Protein AF-A0A961NK69-F1 (afdb_monomer_lite)

pLDDT: mean 87.43, std 10.35, range [49.81, 98.19]

Secondary structure (DSSP, 8-state):
-HHHHHHHHHHHH-GGGGSPPP-HHHHHHHHHHHHHH-TT-TTS-GGGSPPPPHHHHHHHHHHHHHHHHHHHHHHHHHHHHHHH--TTSPPPPPPSS-SS-HHHHHHHHHHHHHHHHHHHHHHHHHHTTT-S-TTTHHHHHHHHHHHHHHHHHHHHHHHTSPP-

Foldseek 3Di:
DVPVVVVVVVCVVCVVVPPPPDDPVVVLVLLLVLCVVPVLQPPRDCVNHDDDDPVVVVLVVVLVVLLVVVVVVVVVQVVQQVVVDDVPDDTDDDDPDDPRALVSLLSPLVVVLSNLVSVLSVLVSCVVVVVDDPVCVVVSVVSNVVSVVVSVVSVVVSVPRDDD

Sequence (164 aa):
MNDLETREQVQNLWPDV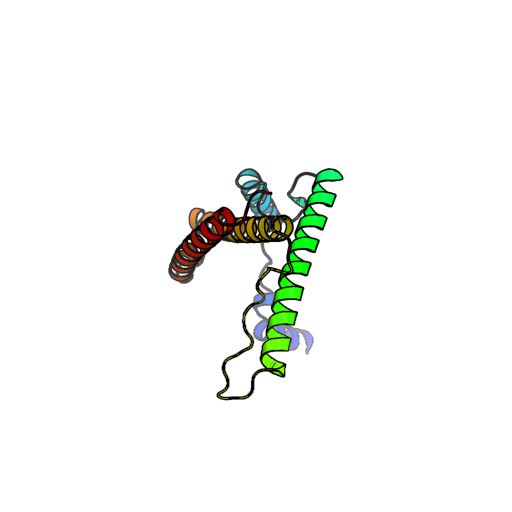FEPGPDREAVRRQWQEFARDYPDNIYIPSQYLPELSESEINERRQVLDAVGDVHTEIANRRARARKEGEPGTPGPDAPAESPVSPETQRRYFQYRIRELQSRIELVEYALARDQLDPDQIPAAEAELEDWRREMAELEAVAAEIPAE

Radius of gyration: 23.11 Å; chains: 1; bounding box: 75×35×55 Å

Structure (mmCIF, N/CA/C/O backbone):
data_AF-A0A961NK69-F1
#
_entry.id   AF-A0A961NK69-F1
#
loop_
_atom_site.group_PDB
_atom_site.id
_atom_site.type_symbol
_atom_site.label_atom_id
_atom_site.label_alt_id
_atom_site.label_comp_id
_atom_site.label_asym_id
_atom_site.label_entity_id
_atom_site.label_seq_id
_atom_site.pdbx_PDB_ins_code
_atom_site.Cartn_x
_atom_site.Cartn_y
_atom_site.Cartn_z
_atom_site.occupancy
_atom_site.B_iso_or_equiv
_atom_site.auth_seq_id
_atom_site.auth_comp_id
_atom_site.auth_asym_id
_atom_site.auth_atom_id
_atom_site.pdbx_PDB_model_num
ATOM 1 N N . MET A 1 1 ? -49.161 18.471 6.367 1.00 49.81 1 MET A N 1
ATOM 2 C CA . MET A 1 1 ? -49.282 17.009 6.549 1.00 49.81 1 MET A CA 1
ATOM 3 C C . MET A 1 1 ? -48.270 16.213 5.710 1.00 49.81 1 MET A C 1
ATOM 5 O O . MET A 1 1 ? -48.063 15.064 6.046 1.00 49.81 1 MET A O 1
ATOM 9 N N . ASN A 1 2 ? -47.570 16.809 4.726 1.00 58.09 2 ASN A N 1
ATOM 10 C CA . ASN A 1 2 ? -46.653 16.091 3.812 1.00 58.09 2 ASN A CA 1
ATOM 11 C C . ASN A 1 2 ? -45.200 15.896 4.302 1.00 58.09 2 ASN A C 1
ATOM 13 O O . ASN A 1 2 ? -44.466 15.108 3.713 1.00 58.09 2 ASN A O 1
ATOM 17 N N . ASP A 1 3 ? -44.757 16.596 5.350 1.00 59.81 3 ASP A N 1
ATOM 18 C CA . ASP A 1 3 ? -43.350 16.531 5.793 1.00 59.81 3 ASP A CA 1
ATOM 19 C C . ASP A 1 3 ? -42.984 15.204 6.471 1.00 59.81 3 ASP A C 1
ATOM 21 O O . ASP A 1 3 ? -41.867 14.722 6.314 1.00 59.81 3 ASP A O 1
ATOM 25 N N . LEU A 1 4 ? -43.920 14.595 7.208 1.00 60.72 4 LEU A N 1
ATOM 26 C CA . LEU A 1 4 ? -43.697 13.319 7.904 1.00 60.72 4 LEU A CA 1
ATOM 27 C C . LEU A 1 4 ? -43.595 12.148 6.919 1.00 60.72 4 LEU A C 1
ATOM 29 O O . LEU A 1 4 ? -42.671 11.349 7.018 1.00 60.72 4 LEU A O 1
ATOM 33 N N . GLU A 1 5 ? -44.475 12.120 5.918 1.00 65.50 5 GLU A N 1
ATOM 34 C CA . GLU A 1 5 ? -44.508 11.091 4.869 1.00 65.50 5 GLU A CA 1
ATOM 35 C C . GLU A 1 5 ? -43.249 11.143 3.983 1.00 65.50 5 GLU A C 1
ATOM 37 O O . GLU A 1 5 ? -42.678 10.116 3.625 1.00 65.50 5 GLU A O 1
ATOM 42 N N . THR A 1 6 ? -42.750 12.354 3.706 1.00 71.81 6 THR A N 1
ATOM 43 C CA . THR A 1 6 ? -41.495 12.556 2.963 1.00 71.81 6 THR A CA 1
ATOM 44 C C . THR A 1 6 ? -40.288 12.084 3.777 1.00 71.81 6 THR A C 1
ATOM 46 O O . THR A 1 6 ? -39.370 11.478 3.231 1.00 71.81 6 THR A O 1
ATOM 49 N N . ARG A 1 7 ? -40.280 12.317 5.096 1.00 69.62 7 ARG A N 1
ATOM 50 C CA . ARG A 1 7 ? -39.181 11.899 5.978 1.00 69.62 7 ARG A CA 1
ATOM 51 C C . ARG A 1 7 ? -39.091 10.380 6.104 1.00 69.62 7 ARG A C 1
ATOM 53 O O . ARG A 1 7 ? -37.993 9.842 6.025 1.00 69.62 7 ARG A O 1
ATOM 60 N N . GLU A 1 8 ? -40.230 9.704 6.236 1.00 74.81 8 GLU A N 1
ATOM 61 C CA . GLU A 1 8 ? -40.302 8.238 6.263 1.00 74.81 8 GLU A CA 1
ATOM 62 C C . GLU A 1 8 ? -39.889 7.621 4.918 1.00 74.81 8 GLU A C 1
ATOM 64 O O . GLU A 1 8 ? -39.166 6.628 4.890 1.00 74.81 8 GLU A O 1
ATOM 69 N N . GLN A 1 9 ? -40.263 8.235 3.790 1.00 74.88 9 GLN A N 1
ATOM 70 C CA . GLN A 1 9 ? -39.800 7.795 2.468 1.00 74.88 9 GLN A CA 1
ATOM 71 C C . GLN A 1 9 ? -38.287 7.960 2.292 1.00 74.88 9 GLN A C 1
ATOM 73 O O . GLN A 1 9 ? -37.631 7.050 1.792 1.00 74.88 9 GLN A O 1
ATOM 78 N N . VAL A 1 10 ? -37.716 9.083 2.731 1.00 77.25 10 VAL A N 1
ATOM 79 C CA . VAL A 1 10 ? -36.263 9.309 2.682 1.00 77.25 10 VAL A CA 1
ATOM 80 C C . VAL A 1 10 ? -35.528 8.329 3.603 1.00 77.25 10 VAL A C 1
ATOM 82 O O . VAL A 1 10 ? -34.489 7.805 3.217 1.00 77.25 10 VAL A O 1
ATOM 85 N N . GLN A 1 11 ? -36.082 8.022 4.777 1.00 76.38 11 GLN A N 1
ATOM 86 C CA . GLN A 1 11 ? -35.496 7.061 5.712 1.00 76.38 11 GLN A CA 1
ATOM 87 C C . GLN A 1 11 ? -35.554 5.615 5.197 1.00 76.38 11 GLN A C 1
ATOM 89 O O . GLN A 1 11 ? -34.621 4.856 5.423 1.00 76.38 11 GLN A O 1
ATOM 94 N N . ASN A 1 12 ? -36.593 5.248 4.442 1.00 81.69 12 ASN A N 1
ATOM 95 C CA . ASN A 1 12 ? -36.672 3.941 3.780 1.00 81.69 12 ASN A CA 1
ATOM 96 C C . ASN A 1 12 ? -35.731 3.817 2.572 1.00 81.69 12 ASN A C 1
ATOM 98 O O . ASN A 1 12 ? -35.278 2.719 2.263 1.00 81.69 12 ASN A O 1
ATOM 102 N N . LEU A 1 13 ? -35.467 4.920 1.864 1.00 84.06 13 LEU A N 1
ATOM 103 C CA . LEU A 1 13 ? -34.598 4.932 0.681 1.00 84.06 13 LEU A CA 1
ATOM 104 C C . LEU A 1 13 ? -33.109 5.044 1.033 1.00 84.06 13 LEU A C 1
ATOM 106 O O . LEU A 1 13 ? -32.275 4.548 0.280 1.00 84.06 13 LEU A O 1
ATOM 110 N N . TRP A 1 14 ? -32.783 5.678 2.162 1.00 82.94 14 TRP A N 1
ATOM 111 C CA . TRP A 1 14 ? -31.413 5.861 2.647 1.00 82.94 14 TRP A CA 1
ATOM 112 C C . TRP A 1 14 ? -31.314 5.612 4.158 1.00 82.94 14 TRP A C 1
ATOM 114 O O . TRP A 1 14 ? -30.996 6.547 4.899 1.00 82.94 14 TRP A O 1
ATOM 124 N N . PRO A 1 15 ? -31.591 4.385 4.636 1.00 77.56 15 PRO A N 1
ATOM 125 C CA . PRO A 1 15 ? -31.556 4.070 6.066 1.00 77.56 15 PRO A CA 1
ATOM 126 C C . PRO A 1 15 ? -30.192 4.398 6.694 1.00 77.56 15 PRO A C 1
ATOM 128 O O . PRO A 1 15 ? -30.145 5.010 7.761 1.00 77.56 15 PRO A O 1
ATOM 131 N N . ASP A 1 16 ? -29.108 4.134 5.964 1.00 76.06 16 ASP A N 1
ATOM 132 C CA . ASP A 1 16 ? -27.719 4.322 6.406 1.00 76.06 16 ASP A CA 1
ATOM 133 C C . ASP A 1 16 ? -27.358 5.793 6.691 1.00 76.06 16 ASP A C 1
ATOM 135 O O . ASP A 1 16 ? -26.498 6.090 7.512 1.00 76.06 16 ASP A O 1
ATOM 139 N N . VAL A 1 17 ? -28.035 6.756 6.050 1.00 77.06 17 VAL A N 1
ATOM 140 C CA . VAL A 1 17 ? -27.798 8.198 6.284 1.00 77.06 17 VAL A CA 1
ATOM 141 C C . VAL A 1 17 ? -28.298 8.632 7.666 1.00 77.06 17 VAL A C 1
ATOM 143 O O . VAL A 1 17 ? -27.847 9.644 8.207 1.00 77.06 17 VAL A O 1
ATOM 146 N N . PHE A 1 18 ? -29.241 7.879 8.232 1.00 74.44 18 PHE A N 1
ATOM 147 C CA . PHE A 1 18 ? -29.818 8.140 9.547 1.00 74.44 18 PHE A CA 1
ATOM 148 C C . PHE A 1 18 ? -29.202 7.280 10.646 1.00 74.44 18 PHE A C 1
ATOM 150 O O . PHE A 1 18 ? -29.525 7.495 11.819 1.00 74.44 18 PHE A O 1
ATOM 157 N N . GLU A 1 19 ? -28.321 6.341 10.300 1.00 77.50 19 GLU A N 1
ATOM 158 C CA . GLU A 1 19 ? -27.529 5.649 11.301 1.00 77.50 19 GLU A CA 1
ATOM 159 C C . GLU A 1 19 ? -26.619 6.654 12.018 1.00 77.50 19 GLU A C 1
ATOM 161 O O . GLU A 1 19 ? -26.057 7.567 11.397 1.00 77.50 19 GLU A O 1
ATOM 166 N N . PRO A 1 20 ? -26.491 6.552 13.352 1.00 74.25 20 PRO A N 1
ATOM 167 C CA . PRO A 1 20 ? -25.547 7.380 14.072 1.00 74.25 20 PRO A CA 1
ATOM 168 C C . PRO A 1 20 ? -24.151 7.103 13.517 1.00 74.25 20 PRO A C 1
ATOM 170 O O . PRO A 1 20 ? -23.647 5.986 13.599 1.00 74.25 20 PRO A O 1
ATOM 173 N N . GLY A 1 21 ? -23.533 8.140 12.948 1.00 72.69 21 GLY A N 1
ATOM 174 C CA . GLY A 1 21 ? -22.164 8.046 12.459 1.00 72.69 21 GLY A CA 1
ATOM 175 C C . GLY A 1 21 ? -21.208 7.564 13.558 1.00 72.69 21 GLY A C 1
ATOM 176 O O . GLY A 1 21 ? -21.497 7.727 14.749 1.00 72.69 21 GLY A O 1
ATOM 177 N N . PRO A 1 22 ? -20.054 6.998 13.177 1.00 80.19 22 PRO A N 1
ATOM 178 C CA . PRO A 1 22 ? -19.122 6.409 14.129 1.00 80.19 22 PRO A CA 1
ATOM 179 C C . PRO A 1 22 ? -18.682 7.428 15.189 1.00 80.19 22 PRO A C 1
ATOM 181 O O . PRO A 1 22 ? -18.516 8.620 14.897 1.00 80.19 22 PRO A O 1
ATOM 184 N N . ASP A 1 23 ? -18.467 6.957 16.423 1.00 89.12 23 ASP A N 1
ATOM 185 C CA . ASP A 1 23 ? -17.942 7.790 17.508 1.00 89.12 23 ASP A CA 1
ATOM 186 C C . ASP A 1 23 ? -16.574 8.353 17.104 1.00 89.12 23 ASP A C 1
ATOM 188 O O . ASP A 1 23 ? -15.562 7.649 17.058 1.00 89.12 23 ASP A O 1
ATOM 192 N N . ARG A 1 24 ? -16.546 9.659 16.826 1.00 89.50 24 ARG A N 1
ATOM 193 C CA . ARG A 1 24 ? -15.349 10.373 16.370 1.00 89.50 24 ARG A CA 1
ATOM 194 C C . ARG A 1 24 ? -14.195 10.264 17.360 1.00 89.50 24 ARG A C 1
ATOM 196 O O . ARG A 1 24 ? -13.041 10.263 16.933 1.00 89.50 24 ARG A O 1
ATOM 203 N N . GLU A 1 25 ? -14.480 10.193 18.660 1.00 91.81 25 GLU A N 1
ATOM 204 C CA . GLU A 1 25 ? -13.433 10.059 19.669 1.00 91.81 25 GLU A CA 1
ATOM 205 C C . GLU A 1 25 ? -12.873 8.636 19.692 1.00 91.81 25 GLU A C 1
ATOM 207 O O . GLU A 1 25 ? -11.665 8.456 19.823 1.00 91.81 25 GLU A O 1
ATOM 212 N N . ALA A 1 26 ? -13.723 7.622 19.507 1.00 90.88 26 ALA A N 1
ATOM 213 C CA . ALA A 1 26 ? -13.272 6.242 19.350 1.00 90.88 26 ALA A CA 1
ATOM 214 C C . ALA A 1 26 ? -12.390 6.075 18.108 1.00 90.88 26 ALA A C 1
ATOM 216 O O . ALA A 1 26 ? -11.292 5.535 18.221 1.00 90.88 26 ALA A O 1
ATOM 217 N N . VAL A 1 27 ? -12.814 6.627 16.967 1.00 90.94 27 VAL A N 1
ATOM 218 C CA . VAL A 1 27 ? -12.027 6.618 15.723 1.00 90.94 27 VAL A CA 1
ATOM 219 C C . VAL A 1 27 ? -10.682 7.319 15.923 1.00 90.94 27 VAL A C 1
ATOM 221 O O . VAL A 1 27 ? -9.646 6.796 15.523 1.00 90.94 27 VAL A O 1
ATOM 224 N N . ARG A 1 28 ? -10.660 8.479 16.595 1.00 93.62 28 ARG A N 1
ATOM 225 C CA . ARG A 1 28 ? -9.404 9.172 16.928 1.00 93.62 28 ARG A CA 1
ATOM 226 C C . ARG A 1 28 ? -8.472 8.290 17.758 1.00 93.62 28 ARG A C 1
ATOM 228 O O . ARG A 1 28 ? -7.288 8.220 17.442 1.00 93.62 28 ARG A O 1
ATOM 235 N N . ARG A 1 29 ? -8.981 7.648 18.814 1.00 93.69 29 ARG A N 1
ATOM 236 C CA . ARG A 1 29 ? -8.170 6.785 19.687 1.00 93.69 29 ARG A CA 1
ATOM 237 C C . ARG A 1 29 ? -7.586 5.600 18.923 1.00 93.69 29 ARG A C 1
ATOM 239 O O . ARG A 1 29 ? -6.409 5.314 19.102 1.00 93.69 29 ARG A O 1
ATOM 246 N N . GLN A 1 30 ? -8.374 4.966 18.056 1.00 93.88 30 GLN A N 1
ATOM 247 C CA . GLN A 1 30 ? -7.904 3.862 17.215 1.00 93.88 30 GLN A CA 1
ATOM 248 C C . GLN A 1 30 ? -6.771 4.308 16.292 1.00 93.88 30 GLN A C 1
ATOM 250 O O . GLN A 1 30 ? -5.729 3.666 16.259 1.00 93.88 30 GLN A O 1
ATOM 255 N N . TRP A 1 31 ? -6.917 5.453 15.616 1.00 95.31 31 TRP A N 1
ATOM 256 C CA . TRP A 1 31 ? -5.842 5.981 14.774 1.00 95.31 31 TRP A CA 1
ATOM 257 C C . TRP A 1 31 ? -4.575 6.323 15.558 1.00 95.31 31 TRP A C 1
ATOM 259 O O . TRP A 1 31 ? -3.481 6.060 15.075 1.00 95.31 31 TRP A O 1
ATOM 269 N N . GLN A 1 32 ? -4.701 6.886 16.762 1.00 94.69 32 GLN A N 1
ATOM 270 C CA . GLN A 1 32 ? -3.547 7.176 17.620 1.00 94.69 32 GLN A CA 1
ATOM 271 C C . GLN A 1 32 ? -2.848 5.904 18.108 1.00 94.69 32 GLN A C 1
ATOM 273 O O . GLN A 1 32 ? -1.623 5.865 18.183 1.00 94.69 32 GLN A O 1
ATOM 278 N N . GLU A 1 33 ? -3.616 4.872 18.449 1.00 95.31 33 GLU A N 1
ATOM 279 C CA . GLU A 1 33 ? -3.079 3.572 18.839 1.00 95.31 33 GLU A CA 1
ATOM 280 C C . GLU A 1 33 ? -2.375 2.895 17.660 1.00 95.31 33 GLU A C 1
ATOM 282 O O . GLU A 1 33 ? -1.221 2.496 17.788 1.00 95.31 33 GLU A O 1
ATOM 287 N N . PHE A 1 34 ? -3.027 2.848 16.498 1.00 96.25 34 PHE A N 1
ATOM 288 C CA . PHE A 1 34 ? -2.452 2.305 15.273 1.00 96.25 34 PHE A CA 1
ATOM 289 C C . PHE A 1 34 ? -1.167 3.039 14.874 1.00 96.25 34 PHE A C 1
ATOM 291 O O . PHE A 1 34 ? -0.160 2.400 14.598 1.00 96.25 34 PHE A O 1
ATOM 298 N N . ALA A 1 35 ? -1.155 4.375 14.933 1.00 95.38 35 ALA A N 1
ATOM 299 C CA . ALA A 1 35 ? 0.024 5.179 14.611 1.00 95.38 35 ALA A CA 1
ATOM 300 C C . ALA A 1 35 ? 1.188 5.000 15.592 1.00 95.38 35 ALA A C 1
ATOM 302 O O . ALA A 1 35 ? 2.339 5.233 15.230 1.00 95.38 35 ALA A O 1
ATOM 303 N N . ARG A 1 36 ? 0.914 4.588 16.833 1.00 93.88 36 ARG A N 1
ATOM 304 C CA . ARG A 1 36 ? 1.966 4.233 17.791 1.00 93.88 36 ARG A CA 1
ATOM 305 C C . ARG A 1 36 ? 2.610 2.897 17.432 1.00 93.88 36 ARG A C 1
ATOM 307 O O . ARG A 1 36 ? 3.822 2.761 17.573 1.00 93.88 36 ARG A O 1
ATOM 314 N N . ASP A 1 37 ? 1.798 1.931 17.019 1.00 93.88 37 ASP A N 1
ATOM 315 C CA . ASP A 1 37 ? 2.256 0.576 16.724 1.00 93.88 37 ASP A CA 1
ATOM 316 C C . ASP A 1 37 ? 2.906 0.504 15.317 1.00 93.88 37 ASP A C 1
ATOM 318 O O . ASP A 1 37 ? 3.890 -0.211 15.138 1.00 93.88 37 ASP A O 1
ATOM 322 N N . TYR A 1 38 ? 2.434 1.318 14.360 1.00 94.81 38 TYR A N 1
ATOM 323 C CA . TYR A 1 38 ? 2.882 1.357 12.958 1.00 94.81 38 TYR A CA 1
ATOM 324 C C . TYR A 1 38 ? 3.121 2.796 12.448 1.00 94.81 38 TYR A C 1
ATOM 326 O O . TYR A 1 38 ? 2.420 3.266 11.549 1.00 94.81 38 TYR A O 1
ATOM 334 N N . PRO A 1 39 ? 4.107 3.538 12.983 1.00 91.44 39 PRO A N 1
ATOM 335 C CA . PRO A 1 39 ? 4.296 4.966 12.681 1.00 91.44 39 PRO A CA 1
ATOM 336 C C . PRO A 1 39 ? 4.621 5.272 11.210 1.00 91.44 39 PRO A C 1
ATOM 338 O O . PRO A 1 39 ? 4.397 6.390 10.745 1.00 91.44 39 PRO A O 1
ATOM 341 N N . ASP A 1 40 ? 5.132 4.287 10.469 1.00 90.06 40 ASP A N 1
ATOM 342 C CA . ASP A 1 40 ? 5.518 4.424 9.063 1.00 90.06 40 ASP A CA 1
ATOM 343 C C . ASP A 1 40 ? 4.410 4.054 8.069 1.00 90.06 40 ASP A C 1
ATOM 345 O O . ASP A 1 40 ? 4.618 4.163 6.850 1.00 90.06 40 ASP A O 1
ATOM 349 N N . ASN A 1 41 ? 3.238 3.653 8.558 1.00 95.06 41 ASN A N 1
ATOM 350 C CA . ASN A 1 41 ? 2.134 3.234 7.714 1.00 95.06 41 ASN A CA 1
ATOM 351 C C . ASN A 1 41 ? 1.590 4.410 6.889 1.00 95.06 41 ASN A C 1
ATOM 353 O O . ASN A 1 41 ? 1.211 5.461 7.414 1.00 95.06 41 ASN A O 1
ATOM 357 N N . ILE A 1 42 ? 1.545 4.234 5.567 1.00 92.88 42 ILE A N 1
ATOM 358 C CA . ILE A 1 42 ? 1.246 5.337 4.642 1.00 92.88 42 ILE A CA 1
ATOM 359 C C . ILE A 1 42 ? -0.226 5.763 4.642 1.00 92.88 42 ILE A C 1
ATOM 361 O O . ILE A 1 42 ? -0.549 6.825 4.109 1.00 92.88 42 ILE A O 1
ATOM 365 N N . TYR A 1 43 ? -1.115 4.942 5.204 1.00 94.06 43 TYR A N 1
ATOM 366 C CA . TYR A 1 43 ? -2.550 5.215 5.245 1.00 94.06 43 TYR A CA 1
ATOM 367 C C . TYR A 1 43 ? -2.974 5.981 6.493 1.00 94.06 43 TYR A C 1
ATOM 369 O O . TYR A 1 43 ? -4.121 6.425 6.561 1.00 94.06 43 TYR A O 1
ATOM 377 N N . ILE A 1 44 ? -2.070 6.171 7.460 1.00 94.69 44 ILE A N 1
ATOM 378 C CA . ILE A 1 44 ? -2.364 6.974 8.643 1.00 94.69 44 ILE A CA 1
ATOM 379 C C . ILE A 1 44 ? -2.617 8.418 8.204 1.00 94.69 44 ILE A C 1
ATOM 381 O O . ILE A 1 44 ? -1.747 9.047 7.592 1.00 94.69 44 ILE A O 1
ATOM 385 N N . PRO A 1 45 ? -3.783 8.990 8.548 1.00 93.06 45 PRO A N 1
ATOM 386 C CA . PRO A 1 45 ? -4.048 10.389 8.270 1.00 93.06 45 PRO A CA 1
ATOM 387 C C . PRO A 1 45 ? -3.018 11.301 8.946 1.00 93.06 45 PRO A C 1
ATOM 389 O O . PRO A 1 45 ? -2.695 11.129 10.123 1.00 93.06 45 PRO A O 1
ATOM 392 N N . SER A 1 46 ? -2.532 12.312 8.223 1.00 89.31 46 SER A N 1
ATOM 393 C CA . SER A 1 46 ? -1.409 13.150 8.664 1.00 89.31 46 SER A CA 1
ATOM 394 C C . SER A 1 46 ? -1.641 13.855 10.001 1.00 89.31 46 SER A C 1
ATOM 396 O O . SER A 1 46 ? -0.680 14.130 10.705 1.00 89.31 46 SER A O 1
ATOM 398 N N . GLN A 1 47 ? -2.895 14.109 10.393 1.00 90.00 47 GLN A N 1
ATOM 399 C CA . GLN A 1 47 ? -3.224 14.688 11.701 1.00 90.00 47 GLN A CA 1
ATOM 400 C C . GLN A 1 47 ? -2.885 13.787 12.902 1.00 90.00 47 GLN A C 1
ATOM 402 O O . GLN A 1 47 ? -2.936 14.253 14.039 1.00 90.00 47 GLN A O 1
ATOM 407 N N . TYR A 1 48 ? -2.610 12.502 12.668 1.00 91.38 48 TYR A N 1
ATOM 408 C CA . TYR A 1 48 ? -2.229 11.534 13.699 1.00 91.38 48 TYR A CA 1
ATOM 409 C C . TYR A 1 48 ? -0.739 11.181 13.658 1.00 91.38 48 TYR A C 1
ATOM 411 O O . TYR A 1 48 ? -0.280 10.417 14.503 1.00 91.38 48 TYR A O 1
ATOM 419 N N . LEU A 1 49 ? 0.008 11.741 12.703 1.00 87.62 49 LEU A N 1
ATOM 420 C CA . LEU A 1 49 ? 1.449 11.566 12.580 1.00 87.62 49 LEU A CA 1
ATOM 421 C C . LEU A 1 49 ? 2.196 12.791 13.127 1.00 87.62 49 LEU A C 1
ATOM 423 O O . LEU A 1 49 ? 1.639 13.892 13.164 1.00 87.62 49 LEU A O 1
ATOM 427 N N . PRO A 1 50 ? 3.467 12.625 13.531 1.00 85.12 50 PRO A N 1
ATOM 428 C CA . PRO A 1 50 ? 4.353 13.753 13.785 1.00 85.12 50 PRO A CA 1
ATOM 429 C C . PRO A 1 50 ? 4.486 14.658 12.552 1.00 85.12 50 PRO A C 1
ATOM 431 O O . PRO A 1 50 ? 4.395 14.197 11.410 1.00 85.12 50 PRO A O 1
ATOM 434 N N . GLU A 1 51 ? 4.738 15.948 12.780 1.00 85.81 51 GLU A N 1
ATOM 435 C CA . GLU A 1 51 ? 5.094 16.861 11.693 1.00 85.81 51 GLU A CA 1
ATOM 436 C C . GLU A 1 5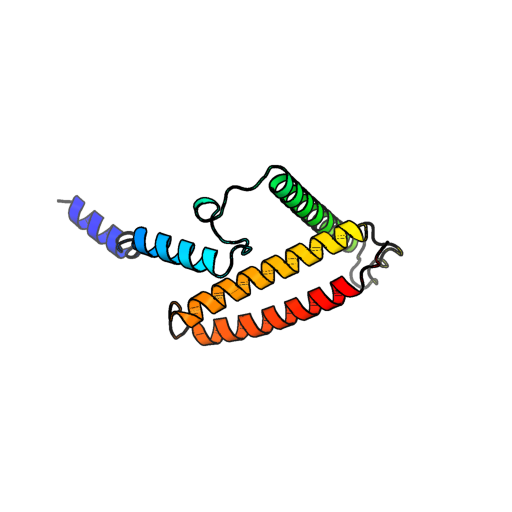1 ? 6.406 16.418 11.042 1.00 85.81 51 GLU A C 1
ATOM 438 O O . GLU A 1 51 ? 7.386 16.111 11.722 1.00 85.81 51 GLU A O 1
ATOM 443 N N . LEU A 1 52 ? 6.409 16.398 9.712 1.00 84.50 52 LEU A N 1
ATOM 444 C CA . LEU A 1 52 ? 7.573 16.027 8.921 1.00 84.50 52 LEU A CA 1
ATOM 445 C C . LEU A 1 52 ? 8.508 17.219 8.772 1.00 84.50 52 LEU A C 1
ATOM 447 O 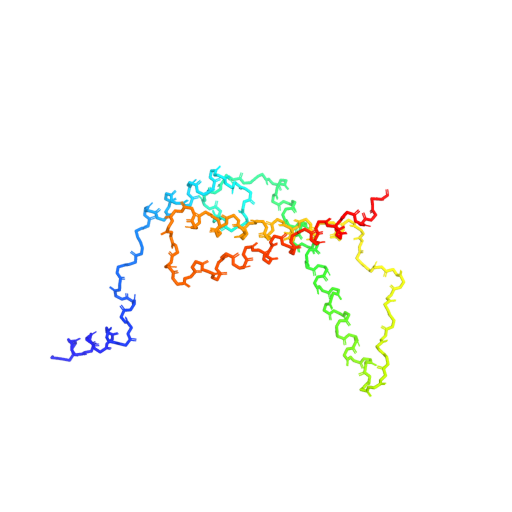O . LEU A 1 52 ? 8.075 18.347 8.526 1.00 84.50 52 LEU A O 1
ATOM 451 N N . SER A 1 53 ? 9.802 16.944 8.831 1.00 89.38 53 SER A N 1
ATOM 452 C CA . SER A 1 53 ? 10.841 17.879 8.427 1.00 89.38 53 SER A CA 1
ATOM 453 C C . SER A 1 53 ? 10.790 18.163 6.920 1.00 89.38 53 SER A C 1
ATOM 455 O O . SER A 1 53 ? 10.273 17.381 6.118 1.00 89.38 53 SER A O 1
ATOM 457 N N . GLU A 1 54 ? 11.391 19.280 6.501 1.00 90.62 54 GLU A N 1
ATOM 458 C CA . GLU A 1 54 ? 11.510 19.625 5.076 1.00 90.62 54 GLU A CA 1
ATOM 459 C C . GLU A 1 54 ? 12.243 18.542 4.267 1.00 90.62 54 GLU A C 1
ATOM 461 O O . GLU A 1 54 ? 11.884 18.290 3.114 1.00 90.62 54 GLU A O 1
ATOM 466 N N . SER A 1 55 ? 13.228 17.869 4.876 1.00 90.38 55 SER A N 1
ATOM 467 C CA . SER A 1 55 ? 13.959 16.759 4.251 1.00 90.38 55 SER A CA 1
ATOM 468 C C . SER A 1 55 ? 13.030 15.588 3.942 1.00 90.38 55 SER A C 1
ATOM 470 O O . SER A 1 55 ? 12.990 15.119 2.808 1.00 90.38 55 SER A O 1
ATOM 472 N N . GLU A 1 56 ? 12.221 15.167 4.915 1.00 86.94 56 GLU A N 1
ATOM 473 C CA . GLU A 1 56 ? 11.284 14.049 4.751 1.00 86.94 56 GLU A CA 1
ATOM 474 C C . GLU A 1 56 ? 10.196 14.367 3.719 1.00 86.94 56 GLU A C 1
ATOM 476 O O . GLU A 1 56 ? 9.797 13.508 2.93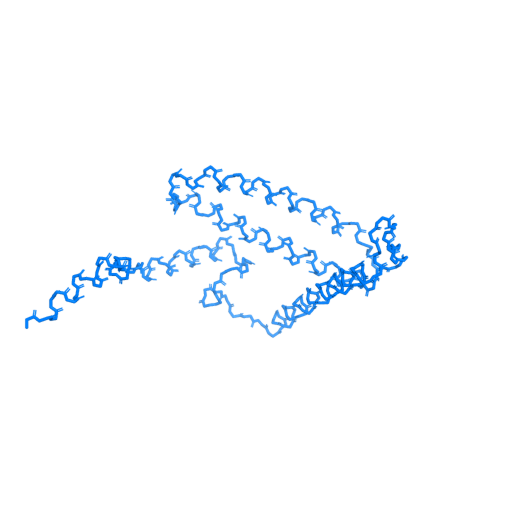1 1.00 86.94 56 GLU A O 1
ATOM 481 N N . ILE A 1 57 ? 9.722 15.617 3.674 1.00 88.06 57 ILE A N 1
ATOM 482 C CA . ILE A 1 57 ? 8.771 16.064 2.647 1.00 88.06 57 ILE A CA 1
ATOM 483 C C . ILE A 1 57 ? 9.405 15.967 1.257 1.00 88.06 57 ILE A C 1
ATOM 485 O O . ILE A 1 57 ? 8.758 15.511 0.310 1.00 88.06 57 ILE A O 1
ATOM 489 N N . ASN A 1 58 ? 10.658 16.399 1.121 1.00 91.56 58 ASN A N 1
ATOM 490 C CA . ASN A 1 58 ? 11.383 16.331 -0.138 1.00 91.56 58 ASN A CA 1
ATOM 491 C C . ASN A 1 58 ? 11.618 14.878 -0.581 1.00 91.56 58 ASN A C 1
ATOM 493 O O . ASN A 1 58 ? 11.360 14.549 -1.734 1.00 91.56 58 ASN A O 1
ATOM 497 N N . GLU A 1 59 ? 12.017 13.992 0.330 1.00 89.50 59 GLU A N 1
ATOM 498 C CA . GLU A 1 59 ? 12.163 12.558 0.051 1.00 89.50 59 GLU A CA 1
ATOM 499 C C . GLU A 1 59 ? 10.849 11.935 -0.428 1.00 89.50 59 GLU A C 1
ATOM 501 O O . GLU A 1 59 ? 10.823 11.263 -1.460 1.00 89.50 59 GLU A O 1
ATOM 506 N N . ARG A 1 60 ? 9.728 12.229 0.247 1.00 88.75 60 ARG A N 1
ATOM 507 C CA . ARG A 1 60 ? 8.401 11.758 -0.183 1.00 88.75 60 ARG A CA 1
ATOM 508 C C . ARG A 1 60 ? 8.048 12.230 -1.592 1.00 88.75 60 ARG A C 1
ATOM 510 O O . ARG A 1 60 ? 7.499 11.449 -2.364 1.00 88.75 60 ARG A O 1
ATOM 517 N N . ARG A 1 61 ? 8.375 13.476 -1.951 1.00 90.69 61 ARG A N 1
ATOM 518 C CA . ARG A 1 61 ? 8.171 13.983 -3.321 1.00 90.69 61 ARG A CA 1
ATOM 519 C C . ARG A 1 61 ? 8.996 13.204 -4.334 1.00 90.69 61 ARG A C 1
ATOM 521 O O . ARG A 1 61 ? 8.445 12.753 -5.327 1.00 90.69 61 ARG A O 1
ATOM 528 N N . GLN A 1 62 ? 10.272 12.971 -4.049 1.00 91.44 62 GLN A N 1
ATOM 529 C CA . GLN A 1 62 ? 11.130 12.227 -4.966 1.00 91.44 62 GLN A CA 1
ATOM 530 C C . GLN A 1 62 ? 10.677 10.773 -5.160 1.00 91.44 62 GLN A C 1
ATOM 532 O O . GLN A 1 62 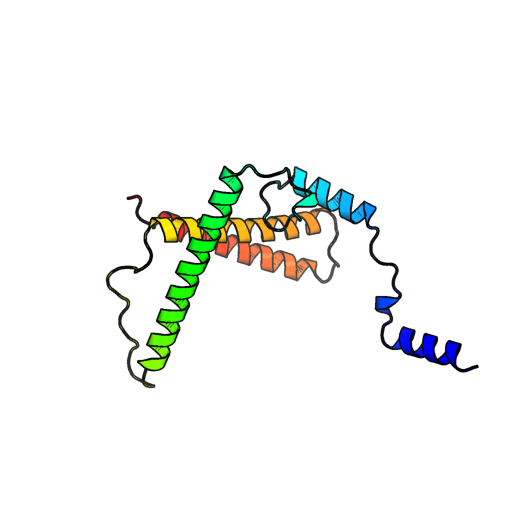? 10.850 10.211 -6.240 1.00 91.44 62 GLN A O 1
ATOM 537 N N . VAL A 1 63 ? 10.105 10.148 -4.128 1.00 91.56 63 VAL A N 1
ATOM 538 C CA . VAL A 1 63 ? 9.482 8.824 -4.256 1.00 91.56 63 VAL A CA 1
ATOM 539 C C . VAL A 1 63 ? 8.267 8.886 -5.185 1.00 91.56 63 VAL A C 1
ATOM 541 O O . VAL A 1 63 ? 8.134 8.038 -6.064 1.00 91.56 63 VAL A O 1
ATOM 544 N N . LEU A 1 64 ? 7.402 9.895 -5.035 1.00 91.06 64 LEU A N 1
ATOM 545 C CA . LEU A 1 64 ? 6.242 10.081 -5.913 1.00 91.06 64 LEU A CA 1
ATOM 546 C C . LEU A 1 64 ? 6.647 10.329 -7.370 1.00 91.06 64 LEU A C 1
ATOM 548 O O . LEU A 1 64 ? 6.031 9.755 -8.268 1.00 91.06 64 LEU A O 1
ATOM 552 N N . ASP A 1 65 ? 7.696 11.119 -7.599 1.00 90.88 65 ASP A N 1
ATOM 553 C CA . ASP A 1 65 ? 8.248 11.353 -8.935 1.00 90.88 65 ASP A CA 1
ATOM 554 C C . ASP A 1 65 ? 8.747 10.035 -9.550 1.00 90.88 65 ASP A C 1
ATOM 556 O O . ASP A 1 65 ? 8.340 9.673 -10.652 1.00 90.88 65 ASP A O 1
ATOM 560 N N . ALA A 1 66 ? 9.518 9.243 -8.794 1.00 91.56 66 ALA A N 1
ATOM 561 C CA . ALA A 1 66 ? 10.008 7.937 -9.241 1.00 91.56 66 ALA A CA 1
ATOM 562 C C . ALA A 1 66 ? 8.870 6.963 -9.598 1.00 91.56 66 ALA A C 1
ATOM 564 O O . ALA A 1 66 ? 8.939 6.242 -10.597 1.00 91.56 66 ALA A O 1
ATOM 565 N N . VAL A 1 67 ? 7.799 6.954 -8.799 1.00 92.12 67 VAL A N 1
ATOM 566 C CA . VAL A 1 67 ? 6.595 6.159 -9.072 1.00 92.12 67 VAL A CA 1
ATOM 567 C C . VAL A 1 67 ? 5.913 6.631 -10.358 1.00 92.12 67 VAL A C 1
ATOM 569 O O . VAL A 1 67 ? 5.563 5.806 -11.207 1.00 92.12 67 VAL A O 1
ATOM 572 N N . GLY A 1 68 ? 5.766 7.944 -10.538 1.00 90.56 68 GLY A N 1
ATOM 573 C CA . GLY A 1 68 ? 5.211 8.546 -11.750 1.00 90.56 68 GLY A CA 1
ATOM 574 C C . GLY A 1 68 ? 6.010 8.201 -13.008 1.00 90.56 68 GLY A C 1
ATOM 575 O O . GLY A 1 68 ? 5.417 7.818 -14.022 1.00 90.56 68 GLY A O 1
ATOM 576 N N . ASP A 1 69 ? 7.337 8.263 -12.931 1.00 90.94 69 ASP A N 1
ATOM 577 C CA . ASP A 1 69 ? 8.245 7.933 -14.032 1.00 90.94 69 ASP A CA 1
ATOM 578 C C . ASP A 1 69 ? 8.093 6.471 -14.467 1.00 90.94 69 ASP A C 1
ATOM 580 O O . ASP A 1 69 ? 7.887 6.183 -15.651 1.00 90.94 69 ASP A O 1
ATOM 584 N N . VAL A 1 70 ? 8.103 5.535 -13.509 1.00 91.06 70 VAL A N 1
ATOM 585 C CA . VAL A 1 70 ? 7.919 4.101 -13.790 1.00 91.06 70 VAL A CA 1
ATOM 586 C C . VAL A 1 70 ? 6.546 3.827 -14.404 1.00 91.06 70 VAL A C 1
ATOM 588 O O . VAL A 1 70 ? 6.449 3.119 -15.410 1.00 91.06 70 VAL A O 1
ATOM 591 N N . HIS A 1 71 ? 5.471 4.400 -13.856 1.00 89.88 71 HIS A N 1
ATOM 592 C CA . HIS A 1 71 ? 4.125 4.214 -14.408 1.00 89.88 71 HIS A CA 1
ATOM 593 C C . HIS A 1 71 ? 3.980 4.798 -15.814 1.00 89.88 71 HIS A C 1
ATOM 595 O O . HIS A 1 71 ? 3.344 4.176 -16.672 1.00 89.88 71 HIS A O 1
ATOM 601 N N . THR A 1 72 ? 4.587 5.958 -16.064 1.00 91.25 72 THR A N 1
ATOM 602 C CA . THR A 1 72 ? 4.613 6.593 -17.384 1.00 91.25 72 THR A CA 1
ATOM 603 C C . THR A 1 72 ? 5.320 5.701 -18.393 1.00 91.25 72 THR A C 1
ATOM 605 O O . THR A 1 72 ? 4.792 5.459 -19.480 1.00 91.25 72 THR A O 1
ATOM 608 N N . GLU A 1 73 ? 6.469 5.139 -18.028 1.00 89.19 73 GLU A N 1
ATOM 609 C CA . GLU A 1 73 ? 7.199 4.229 -18.902 1.00 89.19 73 GLU A CA 1
ATOM 610 C C . GLU A 1 73 ? 6.409 2.943 -19.188 1.00 89.19 73 GLU A C 1
ATOM 612 O O . GLU A 1 73 ? 6.276 2.536 -20.344 1.00 89.19 73 GLU A O 1
ATOM 617 N N . ILE A 1 74 ? 5.800 2.329 -18.169 1.00 86.19 74 ILE A N 1
ATOM 618 C CA . ILE A 1 74 ? 4.931 1.156 -18.352 1.00 86.19 74 ILE A CA 1
ATOM 619 C C . ILE A 1 74 ? 3.768 1.485 -19.301 1.00 86.19 74 ILE A C 1
ATOM 621 O O . ILE A 1 74 ? 3.443 0.689 -20.190 1.00 86.19 74 ILE A O 1
ATOM 625 N N . ALA A 1 75 ? 3.137 2.651 -19.144 1.00 86.81 75 ALA A N 1
ATOM 626 C CA . ALA A 1 75 ? 2.049 3.096 -20.009 1.00 86.81 75 ALA A CA 1
ATOM 627 C C . ALA A 1 75 ? 2.522 3.319 -21.453 1.00 86.81 75 ALA A C 1
ATOM 629 O O . ALA A 1 75 ? 1.876 2.838 -22.388 1.00 86.81 75 ALA A O 1
ATOM 630 N N . ASN A 1 76 ? 3.673 3.968 -21.639 1.00 87.44 76 ASN A N 1
ATOM 631 C CA . ASN A 1 76 ? 4.285 4.187 -22.947 1.00 87.44 76 ASN A CA 1
ATOM 632 C C . ASN A 1 76 ? 4.596 2.862 -23.650 1.00 87.44 76 ASN A C 1
ATOM 634 O O . ASN A 1 76 ? 4.256 2.698 -24.823 1.00 87.44 76 ASN A O 1
ATOM 638 N N . ARG A 1 77 ? 5.167 1.887 -22.935 1.00 83.44 77 ARG A N 1
ATOM 639 C CA . ARG A 1 77 ? 5.425 0.540 -23.468 1.00 83.44 77 ARG A CA 1
ATOM 640 C C . ARG A 1 77 ? 4.145 -0.159 -23.896 1.00 83.44 77 ARG A C 1
ATOM 642 O O . ARG A 1 77 ? 4.070 -0.669 -25.010 1.00 83.44 77 ARG A O 1
ATOM 649 N N . ARG A 1 78 ? 3.108 -0.137 -23.051 1.00 83.56 78 ARG A N 1
ATOM 650 C CA . ARG A 1 78 ? 1.793 -0.710 -23.387 1.00 83.56 78 ARG A CA 1
ATOM 651 C C . ARG A 1 78 ? 1.179 -0.035 -24.616 1.00 83.56 78 ARG A C 1
ATOM 653 O O . ARG A 1 78 ? 0.600 -0.720 -25.455 1.00 83.56 78 ARG A O 1
ATOM 660 N N . ALA A 1 79 ? 1.304 1.285 -24.738 1.00 85.12 79 ALA A N 1
ATOM 661 C CA . ALA A 1 79 ? 0.800 2.033 -25.886 1.00 85.12 79 ALA A CA 1
ATOM 662 C C . ALA A 1 79 ? 1.549 1.680 -27.181 1.00 85.12 79 ALA A C 1
ATOM 664 O O . ALA A 1 79 ? 0.903 1.453 -28.204 1.00 85.12 79 ALA A O 1
ATOM 665 N N . ARG A 1 80 ? 2.884 1.570 -27.133 1.00 82.69 80 ARG A N 1
ATOM 666 C CA . ARG A 1 80 ? 3.706 1.123 -28.272 1.00 82.69 80 ARG A CA 1
ATOM 667 C C . ARG A 1 80 ? 3.350 -0.298 -28.691 1.00 82.69 80 ARG A C 1
ATOM 669 O O . ARG A 1 80 ? 2.992 -0.500 -29.843 1.00 82.69 80 ARG A O 1
ATOM 676 N N . ALA A 1 81 ? 3.293 -1.237 -27.745 1.00 78.81 81 ALA A N 1
ATOM 677 C CA . ALA A 1 81 ? 2.911 -2.623 -28.017 1.00 78.81 81 ALA A CA 1
ATOM 678 C C . ALA A 1 81 ? 1.524 -2.743 -28.676 1.00 78.81 81 ALA A C 1
ATOM 680 O O . ALA A 1 81 ? 1.341 -3.552 -29.577 1.00 78.81 81 ALA A O 1
ATOM 681 N N . ARG A 1 82 ? 0.548 -1.913 -28.278 1.00 81.12 82 ARG A N 1
ATOM 682 C CA . ARG A 1 82 ? -0.782 -1.871 -28.919 1.00 81.12 82 ARG A CA 1
ATOM 683 C C . ARG A 1 82 ? -0.769 -1.260 -30.318 1.00 81.12 82 ARG A C 1
ATOM 685 O O . ARG A 1 82 ? -1.593 -1.637 -31.141 1.00 81.12 82 ARG A O 1
ATOM 692 N N . LYS A 1 83 ? 0.096 -0.275 -30.561 1.00 78.94 83 LYS A N 1
ATOM 693 C CA . LYS A 1 83 ? 0.203 0.412 -31.854 1.00 78.94 83 LYS A CA 1
ATOM 694 C C . LYS A 1 83 ? 0.971 -0.422 -32.881 1.00 78.94 83 LYS A C 1
ATOM 696 O O . LYS A 1 83 ? 0.655 -0.362 -34.061 1.00 78.94 83 LYS A O 1
ATOM 701 N N . GLU A 1 84 ? 1.989 -1.138 -32.424 1.00 74.06 84 GLU A N 1
ATOM 702 C CA . GLU A 1 84 ? 2.929 -1.896 -33.255 1.00 74.06 84 GLU A CA 1
ATOM 703 C C . GLU A 1 84 ? 2.541 -3.376 -33.372 1.00 74.06 84 GLU A C 1
ATOM 705 O O . GLU A 1 84 ? 2.977 -4.046 -34.301 1.00 74.06 84 GLU A O 1
ATOM 710 N N . GLY A 1 85 ? 1.715 -3.892 -32.457 1.00 68.50 85 GLY A N 1
ATOM 711 C CA . GLY A 1 85 ? 1.244 -5.271 -32.493 1.00 68.50 85 GLY A CA 1
ATOM 712 C C . GLY A 1 85 ? 0.116 -5.468 -33.502 1.00 68.50 85 GLY A C 1
ATOM 713 O O . GLY A 1 85 ? -1.026 -5.088 -33.240 1.00 68.50 85 GLY A O 1
ATOM 714 N N . GLU A 1 86 ? 0.407 -6.123 -34.624 1.00 66.25 86 GLU A N 1
ATOM 715 C CA . GLU A 1 86 ? -0.630 -6.729 -35.459 1.00 66.25 86 GLU A CA 1
ATOM 716 C C . GLU A 1 86 ? -1.091 -8.067 -34.840 1.00 66.25 86 GLU A C 1
ATOM 718 O O . GLU A 1 86 ? -0.288 -8.808 -34.257 1.00 66.25 86 GLU A O 1
ATOM 723 N N . PRO A 1 87 ? -2.386 -8.428 -34.936 1.00 68.44 87 PRO A N 1
ATOM 724 C CA . PRO A 1 87 ? -2.856 -9.727 -34.470 1.00 68.44 87 PRO A CA 1
ATOM 725 C C . PRO A 1 87 ? -2.114 -10.868 -35.181 1.00 68.44 87 PRO A C 1
ATOM 727 O O . PRO A 1 87 ? -2.200 -11.011 -36.397 1.00 68.44 87 PRO A O 1
ATOM 730 N N . GLY A 1 88 ? -1.406 -11.701 -34.415 1.00 69.69 88 GLY A N 1
ATOM 731 C CA . GLY A 1 88 ? -0.661 -12.852 -34.940 1.00 69.69 88 GLY A CA 1
ATOM 732 C C . GLY A 1 88 ? 0.825 -12.601 -35.216 1.00 69.69 88 GLY A C 1
ATOM 733 O O . GLY A 1 88 ? 1.530 -13.558 -35.533 1.00 69.69 88 GLY A O 1
ATOM 734 N N . THR A 1 89 ? 1.328 -11.374 -35.047 1.00 72.00 89 THR A N 1
ATOM 735 C CA . THR A 1 89 ? 2.775 -11.100 -35.040 1.00 72.00 89 THR A CA 1
ATOM 736 C C . THR A 1 89 ? 3.331 -11.081 -33.614 1.00 72.00 89 THR A C 1
ATOM 738 O O . THR A 1 89 ? 2.647 -10.588 -32.712 1.00 72.00 89 THR A O 1
ATOM 741 N N . PRO A 1 90 ? 4.557 -11.589 -33.381 1.00 64.12 90 PRO A N 1
ATOM 742 C CA . PRO A 1 90 ? 5.257 -11.387 -32.115 1.00 64.12 90 PRO A CA 1
ATOM 743 C C . PRO A 1 90 ? 5.338 -9.891 -31.785 1.00 64.12 90 PRO A C 1
ATOM 745 O O . PRO A 1 90 ? 5.565 -9.076 -32.679 1.00 64.12 90 PRO A O 1
ATOM 748 N N . GLY A 1 91 ? 5.121 -9.530 -30.518 1.00 65.75 91 GLY A N 1
ATOM 749 C CA . GLY A 1 91 ? 5.254 -8.143 -30.066 1.00 65.75 91 GLY A CA 1
ATOM 750 C C . GLY A 1 91 ? 6.691 -7.622 -30.207 1.00 65.75 91 GLY A C 1
ATOM 751 O O . GLY A 1 91 ? 7.609 -8.422 -30.393 1.00 65.75 91 GLY A O 1
ATOM 752 N N . PRO A 1 92 ? 6.900 -6.297 -30.114 1.00 69.50 92 PRO A N 1
ATOM 753 C CA . PRO A 1 92 ? 8.237 -5.717 -30.183 1.00 69.50 92 PRO A CA 1
ATOM 754 C C . PRO A 1 92 ? 9.138 -6.278 -29.076 1.00 69.50 92 PRO A C 1
ATOM 756 O O . PRO A 1 92 ? 8.687 -6.472 -27.943 1.00 69.50 92 PRO A O 1
ATOM 759 N N . ASP A 1 93 ? 10.409 -6.517 -29.410 1.00 70.44 93 ASP A N 1
ATOM 760 C CA . ASP A 1 93 ? 11.413 -6.974 -28.450 1.00 70.44 93 ASP A CA 1
ATOM 761 C C . ASP A 1 93 ? 11.541 -5.984 -27.287 1.00 70.44 93 ASP A C 1
ATOM 763 O O . ASP A 1 93 ? 11.439 -4.761 -27.453 1.00 70.44 93 ASP A O 1
ATOM 767 N N . ALA A 1 94 ? 11.785 -6.514 -26.088 1.00 68.81 94 ALA A N 1
ATOM 768 C CA . ALA A 1 94 ? 12.096 -5.673 -24.944 1.00 68.81 94 ALA A CA 1
ATOM 769 C C . ALA A 1 94 ? 13.380 -4.870 -25.232 1.00 68.81 94 ALA A C 1
ATOM 771 O O . ALA A 1 94 ? 14.336 -5.424 -25.784 1.00 68.81 94 ALA A O 1
ATOM 772 N N . PRO A 1 95 ? 13.430 -3.575 -24.873 1.00 70.50 95 PRO A N 1
ATOM 773 C CA . PRO A 1 95 ? 14.636 -2.783 -25.063 1.00 70.50 95 PRO A CA 1
ATOM 774 C C . PRO A 1 95 ? 15.803 -3.404 -24.285 1.00 70.50 95 PRO A C 1
ATOM 776 O O . PRO A 1 95 ? 15.620 -3.885 -23.167 1.00 70.50 95 PRO A O 1
ATOM 779 N N . ALA A 1 96 ? 16.999 -3.375 -24.884 1.00 71.56 96 ALA A N 1
ATOM 780 C CA . ALA A 1 96 ? 18.211 -3.958 -24.302 1.00 71.56 96 ALA A CA 1
ATOM 781 C C . ALA A 1 96 ? 18.593 -3.325 -22.952 1.00 71.56 96 ALA A C 1
ATOM 783 O O . ALA A 1 96 ? 19.193 -3.984 -22.109 1.00 71.56 96 ALA A O 1
ATOM 784 N N . GLU A 1 97 ? 18.212 -2.064 -22.743 1.00 71.56 97 GLU A N 1
ATOM 785 C CA . GLU A 1 97 ? 18.394 -1.341 -21.490 1.00 71.56 97 GLU A CA 1
ATOM 786 C C . GLU A 1 97 ? 17.052 -0.813 -20.983 1.00 71.56 97 GLU A C 1
ATOM 788 O O . GLU A 1 97 ? 16.175 -0.402 -21.754 1.00 71.56 97 GLU A O 1
ATOM 793 N N . SER A 1 98 ? 16.890 -0.811 -19.659 1.00 75.25 98 SER A N 1
ATOM 794 C CA . SER A 1 98 ? 15.749 -0.155 -19.035 1.00 75.25 98 SER A CA 1
ATOM 795 C C . SER A 1 98 ? 15.902 1.366 -19.182 1.00 75.25 98 SER A C 1
ATOM 797 O O . SER A 1 98 ? 16.932 1.910 -18.797 1.00 75.25 98 SER A O 1
ATOM 799 N N . PRO A 1 99 ? 14.885 2.082 -19.684 1.00 80.88 99 PRO A N 1
ATOM 800 C CA . PRO A 1 99 ? 14.880 3.537 -19.767 1.00 80.88 99 PRO A CA 1
ATOM 801 C C . PRO A 1 99 ? 14.652 4.197 -18.398 1.00 80.88 99 PRO A C 1
ATOM 803 O O . PRO A 1 99 ? 14.699 5.418 -18.296 1.00 80.88 99 PRO A O 1
ATOM 806 N N . VAL A 1 100 ? 14.406 3.402 -17.350 1.00 87.44 100 VAL A N 1
ATOM 807 C CA . VAL A 1 100 ? 14.351 3.853 -15.959 1.00 87.44 100 VAL A CA 1
ATOM 808 C C . VAL A 1 100 ? 15.666 3.482 -15.281 1.00 87.44 100 VAL A C 1
ATOM 810 O O . VAL A 1 100 ? 16.080 2.322 -15.345 1.00 87.44 100 VAL A O 1
ATOM 813 N N . SER A 1 101 ? 16.299 4.437 -14.597 1.00 90.62 101 SER A N 1
ATOM 814 C CA . SER A 1 101 ? 17.563 4.198 -13.893 1.00 90.62 101 SER A CA 1
ATOM 815 C C . SER A 1 101 ? 17.413 3.147 -12.776 1.00 90.62 101 SER A C 1
ATOM 817 O O . SER A 1 101 ? 16.327 3.016 -12.199 1.00 90.62 101 SER A O 1
ATOM 819 N N . PRO A 1 102 ? 18.484 2.414 -12.414 1.00 91.31 102 PRO A N 1
ATOM 820 C CA . PRO A 1 102 ? 18.457 1.491 -11.276 1.00 91.31 102 PRO A CA 1
ATOM 821 C C . PRO A 1 102 ? 18.025 2.162 -9.963 1.00 91.31 102 PRO A C 1
ATOM 823 O O . PRO A 1 102 ? 17.289 1.571 -9.178 1.00 91.31 102 PRO A O 1
ATOM 826 N N . GLU A 1 103 ? 18.420 3.417 -9.735 1.00 91.62 103 GLU A N 1
ATOM 827 C CA . GLU A 1 103 ? 17.994 4.189 -8.563 1.00 91.62 103 GLU A CA 1
ATOM 828 C C . GLU A 1 103 ? 16.476 4.419 -8.539 1.00 91.62 103 GLU A C 1
ATOM 830 O O . GLU A 1 103 ? 15.826 4.155 -7.525 1.00 91.62 103 GLU A O 1
ATOM 835 N N . THR A 1 104 ? 15.892 4.854 -9.659 1.00 92.69 104 THR A N 1
ATOM 836 C CA . THR A 1 104 ? 14.443 5.064 -9.771 1.00 92.69 104 THR A CA 1
ATOM 837 C C . THR A 1 104 ? 13.684 3.747 -9.611 1.00 92.69 104 THR A C 1
ATOM 839 O O . THR A 1 104 ? 12.661 3.712 -8.927 1.00 92.69 104 THR A O 1
ATOM 842 N N . GLN A 1 105 ? 14.209 2.644 -10.156 1.00 92.12 105 GLN A N 1
ATOM 843 C CA . GLN A 1 105 ? 13.638 1.314 -9.937 1.00 92.12 105 GLN A CA 1
ATOM 844 C C . GLN A 1 105 ? 13.650 0.941 -8.449 1.00 92.12 105 GLN A C 1
ATOM 846 O O . GLN A 1 105 ? 12.609 0.559 -7.917 1.00 92.12 105 GLN A O 1
ATOM 851 N N . ARG A 1 106 ? 14.775 1.117 -7.740 1.00 93.06 106 ARG A N 1
ATOM 852 C CA . ARG A 1 106 ? 14.851 0.846 -6.292 1.00 93.06 106 ARG A CA 1
ATOM 853 C C . ARG A 1 106 ? 13.815 1.641 -5.505 1.00 93.06 106 ARG A C 1
ATOM 855 O O . ARG A 1 106 ? 13.086 1.053 -4.711 1.00 93.06 106 ARG A O 1
ATOM 862 N N . ARG A 1 107 ? 13.716 2.952 -5.747 1.00 94.00 107 ARG A N 1
ATOM 863 C CA . ARG A 1 107 ? 12.741 3.824 -5.066 1.00 94.00 107 ARG A CA 1
ATOM 864 C C . ARG A 1 107 ? 11.303 3.372 -5.324 1.00 94.00 107 ARG A C 1
ATOM 866 O O . ARG A 1 107 ? 10.495 3.346 -4.399 1.00 94.00 107 ARG A O 1
ATOM 873 N N . TYR A 1 108 ? 10.998 2.964 -6.557 1.00 94.50 108 TYR A N 1
ATOM 874 C CA . TYR A 1 108 ? 9.698 2.401 -6.912 1.00 94.50 108 TYR A CA 1
ATOM 875 C C . TYR A 1 108 ? 9.389 1.123 -6.124 1.00 94.50 108 TYR A C 1
ATOM 877 O O . TYR A 1 108 ? 8.345 1.048 -5.478 1.00 94.50 108 TYR A O 1
ATOM 885 N N . PHE A 1 109 ? 10.291 0.138 -6.126 1.00 94.81 109 PHE A N 1
ATOM 886 C CA . PHE A 1 109 ? 10.059 -1.117 -5.406 1.00 94.81 109 PHE A CA 1
ATOM 887 C C . PHE A 1 109 ? 9.982 -0.914 -3.893 1.00 94.81 109 PHE A C 1
ATOM 889 O O . PHE A 1 109 ? 9.083 -1.460 -3.264 1.00 94.81 109 PHE A O 1
ATOM 896 N N . GLN A 1 110 ? 10.836 -0.065 -3.316 1.00 94.31 110 GLN A N 1
ATOM 897 C CA . GLN A 1 110 ? 10.756 0.309 -1.901 1.00 94.31 110 GLN A CA 1
ATOM 898 C C . GLN A 1 110 ? 9.387 0.899 -1.546 1.00 94.31 110 GLN A C 1
ATOM 900 O O . GLN A 1 110 ? 8.799 0.526 -0.532 1.00 94.31 110 GLN A O 1
ATOM 905 N N . TYR A 1 111 ? 8.850 1.782 -2.391 1.00 94.94 111 TYR A N 1
ATOM 906 C CA . TYR A 1 111 ? 7.507 2.322 -2.198 1.00 94.94 111 TYR A CA 1
ATOM 907 C C . TYR A 1 111 ? 6.426 1.239 -2.286 1.00 94.94 111 TYR A C 1
ATOM 909 O O . TYR A 1 111 ? 5.553 1.191 -1.424 1.00 94.94 111 TYR A O 1
ATOM 917 N N . ARG A 1 112 ? 6.488 0.355 -3.291 1.00 96.19 112 ARG A N 1
ATOM 918 C CA . ARG A 1 112 ? 5.517 -0.740 -3.465 1.00 96.19 112 ARG A CA 1
ATOM 919 C C . ARG A 1 112 ? 5.523 -1.710 -2.284 1.00 96.19 112 ARG A C 1
ATOM 921 O O . ARG A 1 112 ? 4.452 -2.059 -1.799 1.00 96.19 112 ARG A O 1
ATOM 928 N N . ILE A 1 113 ? 6.706 -2.086 -1.800 1.00 96.69 113 ILE A N 1
ATOM 929 C CA . ILE A 1 113 ? 6.875 -2.933 -0.613 1.00 96.69 113 ILE A CA 1
ATOM 930 C C . ILE A 1 113 ? 6.273 -2.236 0.610 1.00 96.69 113 ILE A C 1
ATOM 932 O O . ILE A 1 113 ? 5.434 -2.818 1.290 1.00 96.69 113 ILE A O 1
ATOM 936 N N . ARG A 1 114 ? 6.612 -0.959 0.843 1.00 95.94 114 ARG A N 1
ATOM 937 C CA . ARG A 1 114 ? 6.072 -0.181 1.970 1.00 95.94 114 ARG A CA 1
ATOM 938 C C . ARG A 1 114 ? 4.553 -0.028 1.909 1.00 95.94 114 ARG A C 1
ATOM 940 O O . ARG A 1 114 ? 3.892 -0.100 2.943 1.00 95.94 114 ARG A O 1
ATOM 947 N N . GLU A 1 115 ? 3.990 0.209 0.728 1.00 96.00 115 GLU A N 1
ATOM 948 C CA . GLU A 1 115 ? 2.539 0.271 0.544 1.00 96.00 115 GLU A CA 1
ATOM 949 C C . GLU A 1 115 ? 1.889 -1.063 0.912 1.00 96.00 115 GLU A C 1
ATOM 951 O O . GLU A 1 115 ? 0.914 -1.079 1.661 1.00 96.00 115 GLU A O 1
ATOM 956 N N . LEU A 1 116 ? 2.428 -2.171 0.405 1.00 97.50 116 LEU A N 1
ATOM 957 C CA . LEU A 1 116 ? 1.868 -3.496 0.634 1.00 97.50 116 LEU A CA 1
ATOM 958 C C . LEU A 1 116 ? 1.960 -3.898 2.109 1.00 97.50 116 LEU A C 1
ATOM 960 O O . LEU A 1 116 ? 0.965 -4.330 2.687 1.00 97.50 116 LEU A O 1
ATOM 964 N N . GLN A 1 117 ? 3.104 -3.633 2.741 1.00 97.88 117 GLN A N 1
ATOM 965 C CA . GLN A 1 117 ? 3.282 -3.766 4.183 1.00 97.88 117 GLN A CA 1
ATOM 966 C C . GLN A 1 117 ? 2.249 -2.924 4.945 1.00 97.88 117 GLN A C 1
ATOM 968 O O . GLN A 1 117 ? 1.596 -3.430 5.852 1.00 97.88 117 GLN A O 1
ATOM 973 N N . SER A 1 118 ? 2.015 -1.675 4.529 1.00 97.69 118 SER A N 1
ATOM 974 C CA . SER A 1 118 ? 1.032 -0.806 5.186 1.00 97.69 118 SER A CA 1
ATOM 975 C C . SER A 1 118 ? -0.400 -1.362 5.099 1.00 97.69 118 SER A C 1
ATOM 977 O O . SER A 1 118 ? -1.195 -1.183 6.022 1.00 97.69 118 SER A O 1
ATOM 979 N N . ARG A 1 119 ? -0.757 -2.040 3.999 1.00 97.44 119 ARG A N 1
ATOM 980 C CA . ARG A 1 119 ? -2.063 -2.713 3.861 1.00 97.44 119 ARG A CA 1
ATOM 981 C C . ARG A 1 119 ? -2.165 -3.933 4.769 1.00 97.44 119 ARG A C 1
ATOM 983 O O . ARG A 1 119 ? -3.183 -4.100 5.435 1.00 97.44 119 ARG A O 1
ATOM 990 N N . ILE A 1 120 ? -1.106 -4.742 4.816 1.00 98.06 120 ILE A N 1
ATOM 991 C CA . ILE A 1 120 ? -1.007 -5.905 5.704 1.00 98.06 120 ILE A CA 1
ATOM 992 C C . ILE A 1 120 ? -1.212 -5.468 7.158 1.00 98.06 120 ILE A C 1
ATOM 994 O O . ILE A 1 120 ? -2.091 -5.998 7.827 1.00 98.06 120 ILE A O 1
ATOM 998 N N . GLU A 1 121 ? -0.486 -4.445 7.614 1.00 97.88 121 GLU A N 1
ATOM 999 C CA . GLU A 1 121 ? -0.580 -3.922 8.984 1.00 97.88 121 GLU A CA 1
ATOM 1000 C C . GLU A 1 121 ? -1.997 -3.452 9.343 1.00 97.88 121 GLU A C 1
ATOM 1002 O O . GLU A 1 121 ? -2.471 -3.713 10.447 1.00 97.88 121 GLU A O 1
ATOM 1007 N N . LEU A 1 122 ? -2.703 -2.790 8.416 1.00 96.62 122 LEU A N 1
ATOM 1008 C CA . LEU A 1 122 ? -4.089 -2.361 8.635 1.00 96.62 122 LEU A CA 1
ATOM 1009 C C . LEU A 1 122 ? -5.029 -3.550 8.855 1.00 96.62 122 LEU A C 1
ATOM 1011 O O . LEU A 1 122 ? -5.835 -3.537 9.787 1.00 96.62 122 LEU A O 1
ATOM 1015 N N . VAL A 1 123 ? -4.936 -4.570 7.999 1.00 96.69 123 VAL A N 1
ATOM 1016 C CA . VAL A 1 123 ? -5.811 -5.746 8.080 1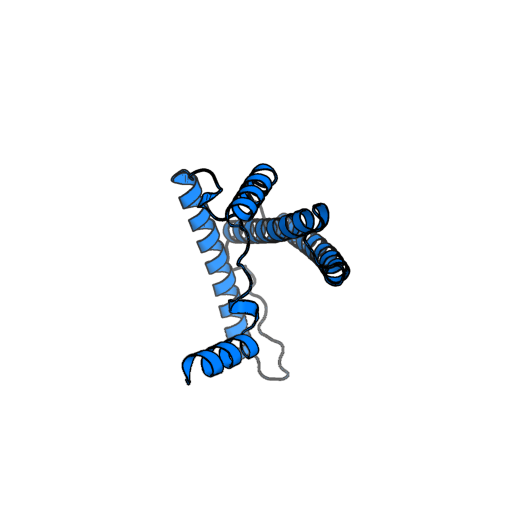.00 96.69 123 VAL A CA 1
ATOM 1017 C C . VAL A 1 123 ? -5.466 -6.597 9.300 1.00 96.69 123 VAL A C 1
ATOM 1019 O O . VAL A 1 123 ? -6.367 -7.020 10.022 1.00 96.69 123 VAL A O 1
ATOM 1022 N N . GLU A 1 124 ? -4.181 -6.786 9.600 1.00 96.69 124 GLU A N 1
ATOM 1023 C CA . GLU A 1 124 ? -3.732 -7.469 10.816 1.00 96.69 124 GLU A CA 1
ATOM 1024 C C . GLU A 1 124 ? -4.210 -6.751 12.082 1.00 96.69 124 GLU A C 1
ATOM 1026 O O . GLU A 1 124 ? -4.694 -7.398 13.013 1.00 96.69 124 GLU A O 1
ATOM 1031 N N . TYR A 1 125 ? -4.130 -5.418 12.114 1.00 96.31 125 TYR A N 1
ATOM 1032 C CA . TYR A 1 125 ? -4.622 -4.627 13.239 1.00 96.31 125 TYR A CA 1
ATOM 1033 C C . TYR A 1 125 ? -6.134 -4.790 13.439 1.00 96.31 125 TYR A C 1
ATOM 1035 O O . TYR A 1 125 ? -6.578 -4.927 14.584 1.00 96.31 125 TYR A O 1
ATOM 1043 N N . ALA A 1 126 ? -6.907 -4.793 12.346 1.00 94.88 126 ALA A N 1
ATOM 1044 C CA . ALA A 1 126 ? -8.356 -4.977 12.380 1.00 94.88 126 ALA A CA 1
ATOM 1045 C C . ALA A 1 126 ? -8.745 -6.389 12.852 1.00 94.88 126 ALA A C 1
ATOM 1047 O O . ALA A 1 126 ? -9.602 -6.529 13.728 1.00 94.88 126 ALA A O 1
ATOM 1048 N N . LEU A 1 127 ? -8.071 -7.425 12.339 1.00 95.12 127 LEU A N 1
ATOM 1049 C CA . LEU A 1 127 ? -8.254 -8.817 12.766 1.00 95.12 127 LEU A CA 1
ATOM 1050 C C . LEU A 1 127 ? -7.930 -9.001 14.252 1.00 95.12 127 LEU A C 1
ATOM 1052 O O . LEU A 1 127 ? -8.713 -9.596 14.984 1.00 95.12 127 LEU A O 1
ATOM 1056 N N . ALA A 1 128 ? -6.815 -8.440 14.729 1.00 94.31 128 ALA A N 1
ATOM 1057 C CA . ALA A 1 128 ? -6.384 -8.572 16.123 1.00 94.31 128 ALA A CA 1
ATOM 1058 C C . ALA A 1 128 ? -7.337 -7.919 17.144 1.00 94.31 128 ALA A C 1
ATOM 1060 O O . ALA A 1 128 ? -7.198 -8.148 18.347 1.00 94.31 128 ALA A O 1
ATOM 1061 N N . ARG A 1 129 ? -8.270 -7.076 16.686 1.00 93.69 129 ARG A N 1
ATOM 1062 C CA . ARG A 1 129 ? -9.234 -6.341 17.521 1.00 93.69 129 ARG A CA 1
ATOM 1063 C C . ARG A 1 129 ? -10.686 -6.734 17.248 1.00 93.69 129 ARG A C 1
ATOM 1065 O O . ARG A 1 129 ? -11.576 -6.015 17.699 1.00 93.69 129 ARG A O 1
ATOM 1072 N N . ASP A 1 130 ? -10.913 -7.828 16.518 1.00 90.69 130 ASP A N 1
ATOM 1073 C CA . ASP A 1 130 ? -12.245 -8.307 16.128 1.00 90.69 130 ASP A CA 1
ATOM 1074 C C . ASP A 1 130 ? -13.094 -7.200 15.463 1.00 90.69 130 ASP A C 1
ATOM 1076 O O . ASP A 1 130 ? -14.288 -7.060 15.721 1.00 90.69 130 ASP A O 1
ATOM 1080 N N . GLN A 1 131 ? -12.454 -6.355 14.641 1.00 90.50 131 GLN A N 1
ATOM 1081 C CA . GLN A 1 131 ? -13.102 -5.217 13.968 1.00 90.50 131 GLN A CA 1
ATOM 1082 C C . GLN A 1 131 ? -13.702 -5.574 12.605 1.00 90.50 131 GLN A C 1
ATOM 1084 O O . GLN A 1 131 ? -14.320 -4.717 11.976 1.00 90.50 131 GLN A O 1
ATOM 1089 N N . LEU A 1 132 ? -13.490 -6.804 12.138 1.00 90.25 132 LEU A N 1
ATOM 1090 C CA . LEU A 1 132 ? -14.058 -7.316 10.896 1.00 90.25 132 LEU A CA 1
ATOM 1091 C C . LEU A 1 132 ? -15.291 -8.163 11.192 1.00 90.25 132 LEU A C 1
ATOM 1093 O O . LEU A 1 132 ? -15.328 -8.895 12.186 1.00 90.25 132 LEU A O 1
ATOM 1097 N N . ASP A 1 133 ? -16.274 -8.099 10.299 1.00 93.25 133 ASP A N 1
ATOM 1098 C CA . ASP A 1 133 ? -17.434 -8.975 10.389 1.00 93.25 133 ASP A CA 1
ATOM 1099 C C . ASP A 1 133 ? -17.005 -10.443 10.163 1.00 93.25 133 ASP A C 1
ATOM 1101 O O . ASP A 1 133 ? -16.091 -10.710 9.373 1.00 93.25 133 ASP A O 1
ATOM 1105 N N . PRO A 1 134 ? -17.630 -11.436 10.827 1.00 93.00 134 PRO A N 1
ATOM 1106 C CA . PRO A 1 134 ? -17.195 -12.834 10.737 1.00 93.00 134 PRO A CA 1
ATOM 1107 C C . PRO A 1 134 ? -17.167 -13.423 9.318 1.00 93.00 134 PRO A C 1
ATOM 1109 O O . PRO A 1 134 ? -16.428 -14.370 9.056 1.00 93.00 134 PRO A O 1
ATOM 1112 N N . ASP A 1 135 ? -17.976 -12.891 8.405 1.00 95.06 135 ASP A N 1
ATOM 1113 C CA . ASP A 1 135 ? -18.013 -13.267 6.991 1.00 95.06 135 ASP A CA 1
ATOM 1114 C C . ASP A 1 135 ? -16.864 -12.659 6.168 1.00 95.06 135 ASP A C 1
ATOM 1116 O O . ASP A 1 135 ? -16.516 -13.199 5.117 1.00 95.06 135 ASP A O 1
ATOM 1120 N N . GLN A 1 136 ? -16.233 -11.589 6.657 1.00 94.44 136 GLN A N 1
ATOM 1121 C CA . GLN A 1 136 ? -15.080 -10.934 6.034 1.00 94.44 136 GLN A CA 1
ATOM 1122 C C . GLN A 1 136 ? -13.750 -11.597 6.412 1.00 94.44 136 GLN A C 1
ATOM 1124 O O . GLN A 1 136 ? -12.797 -11.527 5.636 1.00 94.44 136 GLN A O 1
ATOM 1129 N N . ILE A 1 137 ? -13.679 -12.268 7.569 1.00 96.38 137 ILE A N 1
ATOM 1130 C CA . ILE A 1 137 ? -12.439 -12.870 8.091 1.00 96.38 137 ILE A CA 1
ATOM 1131 C C . ILE A 1 137 ? -11.771 -13.818 7.077 1.00 96.38 137 ILE A C 1
ATOM 1133 O O . ILE A 1 137 ? -10.591 -13.615 6.795 1.00 96.38 137 ILE A O 1
ATOM 1137 N N . PRO A 1 138 ? -12.471 -14.794 6.457 1.00 97.00 138 PRO A N 1
ATOM 1138 C CA . PRO A 1 138 ? -11.816 -15.720 5.530 1.00 97.00 138 PRO A CA 1
ATOM 1139 C C . PRO A 1 138 ? -11.247 -15.024 4.288 1.00 97.00 138 PRO A C 1
ATOM 1141 O O . PRO A 1 138 ? -10.214 -15.435 3.764 1.00 97.00 138 PRO A O 1
ATOM 1144 N N . ALA A 1 139 ? -11.921 -13.974 3.808 1.00 96.19 139 ALA A N 1
ATOM 1145 C CA . ALA A 1 139 ? -11.445 -13.187 2.676 1.00 96.19 139 ALA A CA 1
ATOM 1146 C C . ALA A 1 139 ? -10.204 -12.369 3.060 1.00 96.19 139 ALA A C 1
ATOM 1148 O O . ALA A 1 139 ? -9.218 -12.387 2.329 1.00 96.19 139 ALA A O 1
ATOM 1149 N N . ALA A 1 140 ? -10.220 -11.729 4.231 1.00 96.38 140 ALA A N 1
ATOM 1150 C CA . ALA A 1 140 ? -9.086 -10.973 4.750 1.00 96.38 140 ALA A CA 1
ATOM 1151 C C . ALA A 1 140 ? -7.845 -11.857 4.969 1.00 96.38 140 ALA A C 1
ATOM 1153 O O . ALA A 1 140 ? -6.736 -11.466 4.614 1.00 96.38 140 ALA A O 1
ATOM 1154 N N . GLU A 1 141 ? -8.011 -13.068 5.511 1.00 96.69 141 GLU A N 1
ATOM 1155 C CA . GLU A 1 141 ? -6.906 -14.019 5.697 1.00 96.69 141 GLU A CA 1
ATOM 1156 C C . GLU A 1 141 ? -6.293 -14.471 4.364 1.00 96.69 141 GLU A C 1
ATOM 1158 O O . GLU A 1 141 ? -5.068 -14.554 4.250 1.00 96.69 141 GLU A O 1
ATOM 1163 N N . ALA A 1 142 ? -7.127 -14.718 3.349 1.00 97.31 142 ALA A N 1
ATOM 1164 C CA . ALA A 1 142 ? -6.660 -15.058 2.008 1.00 97.31 142 ALA A CA 1
ATOM 1165 C C . ALA A 1 142 ? -5.900 -13.889 1.355 1.00 97.31 142 ALA A C 1
ATOM 1167 O O . ALA A 1 142 ? -4.808 -14.089 0.823 1.00 97.31 142 ALA A O 1
ATOM 1168 N N . GLU A 1 143 ? -6.425 -12.662 1.454 1.00 96.69 143 GLU A N 1
ATOM 1169 C CA . GLU A 1 143 ? -5.746 -11.461 0.949 1.00 96.69 143 GLU A CA 1
ATOM 1170 C C . GLU A 1 143 ? -4.391 -11.239 1.632 1.00 96.69 143 GLU A C 1
ATOM 1172 O O . GLU A 1 143 ? -3.406 -10.927 0.963 1.00 96.69 143 GLU A O 1
ATOM 1177 N N . LEU A 1 144 ? -4.302 -11.461 2.948 1.00 98.06 144 LEU A N 1
ATOM 1178 C CA . LEU A 1 144 ? -3.037 -11.381 3.680 1.00 98.06 144 LEU A CA 1
ATOM 1179 C C . LEU A 1 144 ? -2.004 -12.397 3.183 1.00 98.06 144 LEU A C 1
ATOM 1181 O O . LEU A 1 144 ? -0.815 -12.080 3.128 1.00 98.06 144 LEU A O 1
ATOM 1185 N N . GLU A 1 145 ? -2.418 -13.620 2.848 1.00 98.00 145 GLU A N 1
ATOM 1186 C CA . GLU A 1 145 ? -1.508 -14.619 2.284 1.00 98.00 145 GLU A CA 1
ATOM 1187 C C . GLU A 1 145 ? -0.967 -14.170 0.920 1.00 98.00 145 GLU A C 1
ATOM 1189 O O . GLU A 1 145 ? 0.248 -14.204 0.693 1.00 98.00 145 GLU A O 1
ATOM 1194 N N . ASP A 1 146 ? -1.854 -13.703 0.042 1.00 97.94 146 ASP A N 1
ATOM 1195 C CA . ASP A 1 146 ? -1.490 -13.240 -1.294 1.00 97.94 146 ASP A CA 1
ATOM 1196 C C . ASP A 1 146 ? -0.574 -12.009 -1.234 1.00 97.94 146 ASP A C 1
ATOM 1198 O O . ASP A 1 146 ? 0.460 -11.979 -1.903 1.00 97.94 146 ASP A O 1
ATOM 1202 N N . TRP A 1 147 ? -0.870 -11.028 -0.377 1.00 98.19 147 TRP A N 1
ATOM 1203 C CA . TRP A 1 147 ? -0.026 -9.841 -0.215 1.00 98.19 147 TRP A CA 1
ATOM 1204 C C . TRP A 1 147 ? 1.339 -10.161 0.385 1.00 98.19 147 TRP A C 1
ATOM 1206 O O . TRP A 1 147 ? 2.337 -9.590 -0.044 1.00 98.19 147 TRP A O 1
ATOM 1216 N N . ARG A 1 148 ? 1.438 -11.090 1.342 1.00 97.88 148 ARG A N 1
ATOM 1217 C CA . ARG A 1 148 ? 2.749 -11.508 1.869 1.00 97.88 148 ARG A CA 1
ATOM 1218 C C . ARG A 1 148 ? 3.594 -12.188 0.794 1.00 97.88 148 ARG A C 1
ATOM 1220 O O . ARG A 1 148 ? 4.808 -11.996 0.761 1.00 97.88 148 ARG A O 1
ATOM 1227 N N . ARG A 1 149 ? 2.961 -12.955 -0.097 1.00 98.12 149 ARG A N 1
ATOM 1228 C CA . ARG A 1 149 ? 3.634 -13.577 -1.241 1.00 98.12 149 ARG A CA 1
ATOM 1229 C C . ARG A 1 149 ? 4.100 -12.531 -2.251 1.00 98.12 149 ARG A C 1
ATOM 1231 O O . ARG A 1 149 ? 5.274 -12.535 -2.604 1.00 98.12 149 ARG A O 1
ATOM 1238 N N . GLU A 1 150 ? 3.223 -11.604 -2.639 1.00 97.44 150 GLU A N 1
ATOM 1239 C CA . GLU A 1 150 ? 3.571 -10.485 -3.527 1.00 97.44 150 GLU A CA 1
ATOM 1240 C C . GLU A 1 150 ? 4.706 -9.639 -2.927 1.00 97.44 150 GLU A C 1
ATOM 1242 O O . GLU A 1 150 ? 5.637 -9.265 -3.635 1.00 97.44 150 GLU A O 1
ATOM 1247 N N . MET A 1 151 ? 4.696 -9.388 -1.615 1.00 97.44 151 MET A N 1
ATOM 1248 C CA . MET A 1 151 ? 5.764 -8.652 -0.935 1.00 97.44 151 MET A CA 1
ATOM 1249 C C . MET A 1 151 ? 7.114 -9.364 -1.056 1.00 97.44 151 MET A C 1
ATOM 1251 O O . MET A 1 151 ? 8.096 -8.732 -1.438 1.00 97.44 151 MET A O 1
ATOM 1255 N N . ALA A 1 152 ? 7.156 -10.677 -0.811 1.00 97.50 152 ALA A N 1
ATOM 1256 C CA . ALA A 1 152 ? 8.374 -11.472 -0.956 1.00 97.50 152 ALA A CA 1
ATOM 1257 C C . ALA A 1 152 ? 8.889 -11.494 -2.408 1.00 97.50 152 ALA A C 1
ATOM 1259 O O . ALA A 1 152 ? 10.097 -11.449 -2.647 1.00 97.50 152 ALA A O 1
ATOM 1260 N N . GLU A 1 153 ? 7.987 -11.529 -3.392 1.00 97.38 153 GLU A N 1
ATOM 1261 C CA . GLU A 1 153 ? 8.344 -11.418 -4.810 1.00 97.38 153 GLU A CA 1
ATOM 1262 C C . GLU A 1 153 ? 8.942 -10.042 -5.135 1.00 97.38 153 GLU A C 1
ATOM 1264 O O . GLU A 1 153 ? 9.981 -9.956 -5.792 1.00 97.38 153 GLU A O 1
ATOM 1269 N N . LEU A 1 154 ? 8.332 -8.960 -4.640 1.00 96.06 154 LEU A N 1
ATOM 1270 C CA . LEU A 1 154 ? 8.839 -7.598 -4.822 1.00 96.06 154 LEU A CA 1
ATOM 1271 C C . LEU A 1 154 ? 10.211 -7.406 -4.166 1.00 96.06 154 LEU A C 1
ATOM 1273 O O . LEU A 1 154 ? 11.076 -6.763 -4.759 1.00 96.06 154 LEU A O 1
ATOM 1277 N N . GLU A 1 155 ? 10.430 -7.967 -2.977 1.00 95.75 155 GLU A N 1
ATOM 1278 C CA . GLU A 1 155 ? 11.725 -7.952 -2.288 1.00 95.75 155 GLU A CA 1
ATOM 1279 C C . GLU A 1 155 ? 12.803 -8.700 -3.079 1.00 95.75 155 GLU A C 1
ATOM 1281 O O . GLU A 1 155 ? 13.919 -8.195 -3.227 1.00 95.75 155 GLU A O 1
ATOM 1286 N N . ALA A 1 156 ? 12.468 -9.868 -3.636 1.00 96.06 156 ALA A N 1
ATOM 1287 C CA . ALA A 1 156 ? 13.381 -10.636 -4.476 1.00 96.06 156 ALA A CA 1
ATOM 1288 C C . ALA A 1 156 ? 13.780 -9.849 -5.734 1.00 96.06 156 ALA A C 1
ATOM 1290 O O . ALA A 1 156 ? 14.967 -9.715 -6.022 1.00 96.06 156 ALA A O 1
ATOM 1291 N N . VAL A 1 157 ? 12.808 -9.252 -6.432 1.00 93.69 157 VAL A N 1
ATOM 1292 C CA . VAL A 1 157 ? 13.076 -8.410 -7.609 1.00 93.69 157 VAL A CA 1
ATOM 1293 C C . VAL A 1 157 ? 13.903 -7.180 -7.232 1.00 93.69 157 VAL A C 1
ATOM 1295 O O . VAL A 1 157 ? 14.841 -6.824 -7.942 1.00 93.69 157 VAL A O 1
ATOM 1298 N N . ALA A 1 158 ? 13.602 -6.534 -6.102 1.00 92.50 158 ALA A N 1
ATOM 1299 C CA . ALA A 1 158 ? 14.349 -5.369 -5.638 1.00 92.50 158 ALA A CA 1
ATOM 1300 C C . ALA A 1 158 ? 15.826 -5.691 -5.355 1.00 92.50 158 ALA A C 1
ATOM 1302 O O . ALA A 1 158 ? 16.691 -4.848 -5.602 1.00 92.50 158 ALA A O 1
ATOM 1303 N N . ALA A 1 159 ? 16.120 -6.903 -4.876 1.00 93.12 159 ALA A N 1
ATOM 1304 C CA . ALA A 1 159 ? 17.479 -7.367 -4.608 1.00 93.12 159 ALA A CA 1
ATOM 1305 C C . ALA A 1 159 ? 18.306 -7.620 -5.884 1.00 93.12 159 ALA A C 1
ATOM 1307 O O . ALA A 1 159 ? 19.535 -7.577 -5.832 1.00 93.12 159 ALA A O 1
ATOM 1308 N N . GLU A 1 160 ? 17.655 -7.853 -7.027 1.00 92.81 160 GLU A N 1
ATOM 1309 C CA . GLU A 1 160 ? 18.318 -8.046 -8.324 1.00 92.81 160 GLU A CA 1
ATOM 1310 C C . GLU A 1 160 ? 18.712 -6.724 -9.002 1.00 92.81 160 GLU A C 1
ATOM 1312 O O . GLU A 1 160 ? 19.472 -6.724 -9.973 1.00 92.81 160 GLU A O 1
ATOM 1317 N N . ILE A 1 161 ? 18.222 -5.584 -8.502 1.00 90.19 161 ILE A N 1
ATOM 1318 C CA . ILE A 1 161 ? 18.513 -4.277 -9.093 1.00 90.19 161 ILE A CA 1
ATOM 1319 C C . ILE A 1 161 ? 19.981 -3.913 -8.819 1.00 90.19 161 ILE A C 1
ATOM 1321 O O . ILE A 1 161 ? 20.360 -3.777 -7.653 1.00 90.19 161 ILE A O 1
ATOM 1325 N N . PRO A 1 162 ? 20.806 -3.670 -9.857 1.00 88.44 162 PRO A N 1
ATOM 1326 C CA . PRO A 1 162 ? 22.227 -3.388 -9.681 1.00 88.44 162 PRO A CA 1
ATOM 1327 C C . PRO A 1 162 ? 22.478 -2.199 -8.750 1.00 88.44 162 PRO A C 1
ATOM 1329 O O . PRO A 1 162 ? 22.009 -1.091 -9.026 1.00 88.44 162 PRO A O 1
ATOM 1332 N N . ALA A 1 163 ? 23.231 -2.414 -7.667 1.00 76.44 163 ALA A N 1
ATOM 1333 C CA . ALA A 1 163 ? 23.905 -1.328 -6.959 1.00 76.44 163 ALA A CA 1
ATOM 1334 C C . ALA A 1 163 ? 24.909 -0.706 -7.940 1.00 76.44 163 ALA A C 1
ATOM 1336 O O . ALA A 1 163 ? 25.570 -1.447 -8.661 1.00 76.44 163 ALA A O 1
ATOM 1337 N N . GLU A 1 164 ? 24.932 0.620 -8.036 1.00 61.28 164 GLU A N 1
ATOM 1338 C CA . GLU A 1 164 ? 25.782 1.353 -8.991 1.00 61.28 164 GLU A CA 1
ATOM 1339 C C . GLU A 1 164 ? 27.248 0.897 -9.014 1.00 61.28 164 GLU A C 1
ATOM 1341 O O . GLU A 1 164 ? 27.803 0.600 -7.929 1.00 61.28 164 GLU A O 1
#